Protein AF-A0A7J8LXU2-F1 (afdb_monomer)

Sequence (57 aa):
MCSPFVADVWAILDGILILLNKSYKRIIIMTDNLEVAQILTNMDLEDSGITVLRRTL

InterPro domains:
  IPR002156 Ribonuclease H domain [PF13456] (3-43)

Organism: NCBI: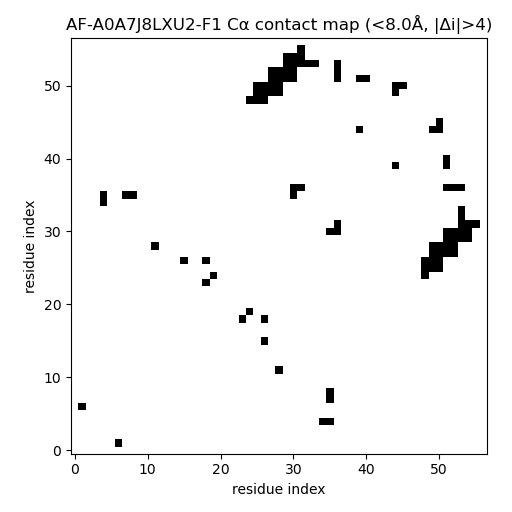txid34289

Nearest PDB structures (foldseek):
  4j29-assembly1_A-2  TM=4.482E-01  e=2.827E+00  synthetic construct
  5t2a-assembly1_e  TM=4.180E-01  e=3.506E+00  Leishmania donovani
  3obw-assembly1_A-2  TM=4.290E-01  e=5.022E+00  Saccharolobus solfataricus
  1vdm-assembly1_I  TM=3.635E-01  e=7.729E+00  Pyrococcus horikoshii

Radius of gyration: 11.39 Å; Cα contacts (8 Å, |Δi|>4): 50; chains: 1; bounding box: 24×27×29 Å

Secondary structure (DSSP, 8-state):
---HHHHHHHHHHHHHHHHHHTT-S-EEEEES-HHHHHHHHTTTGGGGTEEEEE---

Solvent-accessible surface area (backbone atoms only — not comparable to full-atom values): 3492 Å² total; per-residue (Å²): 135,82,51,72,67,59,51,54,49,50,54,50,53,53,52,49,53,56,40,51,75,68,66,54,73,64,46,81,46,76,40,71,52,63,71,54,46,52,54,54,63,71,61,68,37,58,88,69,40,38,46,79,44,73,56,83,131

pLDDT: mean 85.35, std 8.79, range [55.16, 94.19]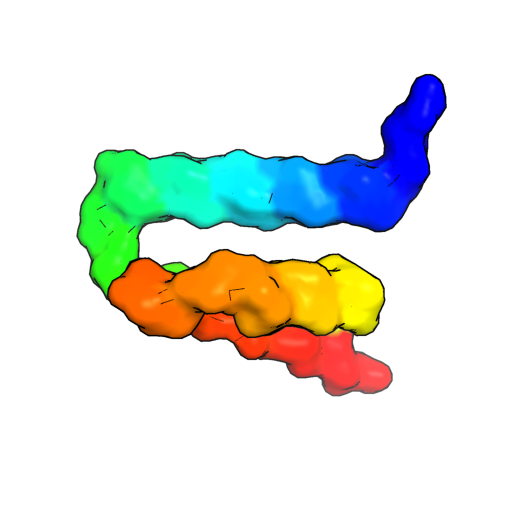

Foldseek 3Di:
DQDPLNVVLVVVVVVVVVCVVVVPQAAEAEDQDPVSLVVVVVPPCVVSNYHYDYDDD

Mean predicted aligned error: 4.91 Å

Structure (mmCIF, N/CA/C/O backbone):
data_AF-A0A7J8LXU2-F1
#
_entry.id   AF-A0A7J8LXU2-F1
#
loop_
_atom_site.group_PDB
_atom_site.id
_atom_site.type_symbol
_atom_site.label_atom_id
_atom_site.label_alt_id
_atom_site.label_comp_id
_atom_site.label_asym_id
_atom_site.label_entity_id
_atom_site.label_seq_id
_atom_site.pdbx_PDB_ins_code
_atom_site.Cartn_x
_atom_site.Cartn_y
_atom_site.Cartn_z
_atom_site.occupancy
_atom_site.B_iso_or_equiv
_atom_site.auth_seq_id
_atom_site.auth_comp_id
_atom_site.auth_asym_id
_atom_site.auth_atom_id
_atom_site.pdbx_PDB_model_num
ATOM 1 N N . MET A 1 1 ? 10.241 15.842 -15.386 1.00 59.62 1 MET A N 1
ATOM 2 C CA . MET A 1 1 ? 9.785 14.503 -15.817 1.00 59.62 1 MET A CA 1
ATOM 3 C C . MET A 1 1 ? 9.544 13.694 -14.556 1.00 59.62 1 MET A C 1
ATOM 5 O O . MET A 1 1 ? 10.462 13.608 -13.752 1.00 59.62 1 MET A O 1
ATOM 9 N N . CYS A 1 2 ? 8.325 13.206 -14.330 1.00 78.38 2 CYS A N 1
ATOM 10 C CA . CYS A 1 2 ? 8.042 12.297 -13.216 1.00 78.38 2 CYS A CA 1
A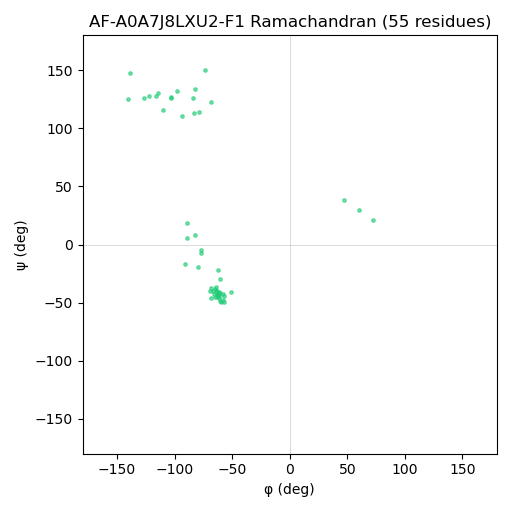TOM 11 C C . CYS A 1 2 ? 8.424 10.878 -13.655 1.00 78.38 2 CYS A C 1
ATOM 13 O O . CYS A 1 2 ? 8.101 10.505 -14.785 1.00 78.38 2 CYS A O 1
ATOM 15 N N . SER A 1 3 ? 9.136 10.114 -12.824 1.00 90.50 3 SER A N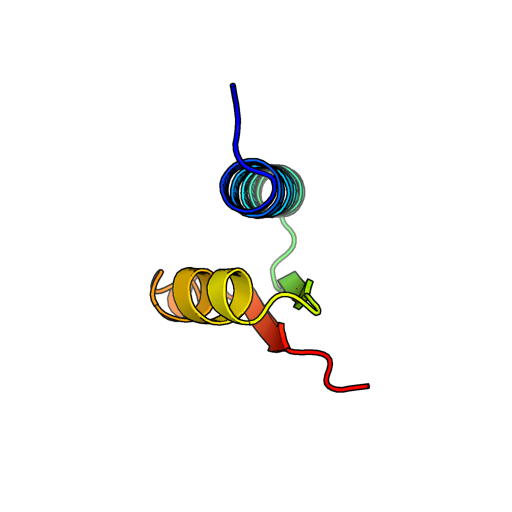 1
ATOM 16 C CA . SER A 1 3 ? 9.355 8.698 -13.126 1.00 90.50 3 SER A CA 1
ATOM 17 C C . SER A 1 3 ? 8.052 7.922 -12.892 1.00 90.50 3 SER A C 1
ATOM 19 O O . SER A 1 3 ? 7.274 8.312 -12.017 1.00 90.50 3 SER A O 1
ATOM 21 N N . PRO A 1 4 ? 7.804 6.825 -13.631 1.00 87.06 4 PRO A N 1
ATOM 22 C CA . PRO A 1 4 ? 6.638 5.969 -13.397 1.00 87.06 4 PRO A CA 1
ATOM 23 C C . PRO A 1 4 ? 6.512 5.552 -11.925 1.00 87.06 4 PRO A C 1
ATOM 25 O O . PRO A 1 4 ? 5.444 5.655 -11.338 1.00 87.06 4 PRO A O 1
ATOM 28 N N . PHE A 1 5 ? 7.644 5.233 -11.293 1.00 89.00 5 PHE A N 1
ATOM 29 C CA . PHE A 1 5 ? 7.727 4.924 -9.869 1.00 89.00 5 PHE A CA 1
ATOM 30 C C . PHE A 1 5 ? 7.191 6.054 -8.966 1.00 89.00 5 PHE A C 1
ATOM 32 O O . PHE A 1 5 ? 6.362 5.812 -8.092 1.00 89.00 5 PHE A O 1
ATOM 39 N N . VAL A 1 6 ? 7.631 7.301 -9.177 1.00 89.56 6 VAL A N 1
ATOM 40 C CA . VAL A 1 6 ? 7.177 8.439 -8.359 1.00 89.56 6 VAL A CA 1
ATOM 41 C C . VAL A 1 6 ? 5.683 8.691 -8.574 1.00 89.56 6 VAL A C 1
ATOM 43 O O . VAL A 1 6 ? 4.973 8.981 -7.613 1.00 89.56 6 VAL A O 1
ATOM 46 N N . ALA A 1 7 ? 5.190 8.542 -9.806 1.00 91.69 7 ALA A N 1
ATOM 47 C CA . ALA A 1 7 ? 3.768 8.682 -10.106 1.00 91.69 7 ALA A CA 1
ATOM 48 C C . ALA A 1 7 ? 2.914 7.635 -9.367 1.00 91.69 7 ALA A C 1
ATOM 50 O O . ALA A 1 7 ? 1.898 8.002 -8.778 1.00 91.69 7 ALA A O 1
ATOM 51 N N . ASP A 1 8 ? 3.355 6.374 -9.331 1.00 91.38 8 ASP A N 1
ATOM 52 C CA . ASP A 1 8 ? 2.649 5.287 -8.641 1.00 91.38 8 ASP A CA 1
ATOM 53 C C . ASP A 1 8 ? 2.549 5.532 -7.130 1.00 91.38 8 ASP A C 1
ATOM 55 O O . ASP A 1 8 ? 1.475 5.391 -6.541 1.00 91.38 8 ASP A O 1
ATOM 59 N N . VAL A 1 9 ? 3.653 5.945 -6.494 1.00 91.00 9 VAL A N 1
ATOM 60 C CA . VAL A 1 9 ? 3.664 6.254 -5.054 1.00 91.00 9 VAL A CA 1
ATOM 61 C C . VAL A 1 9 ? 2.691 7.389 -4.740 1.00 91.00 9 VAL A C 1
ATOM 63 O O . VAL A 1 9 ? 1.867 7.257 -3.834 1.00 91.00 9 VAL A O 1
ATOM 66 N N . TRP A 1 10 ? 2.742 8.488 -5.500 1.00 92.25 10 TRP A N 1
ATOM 67 C CA . TRP A 1 10 ? 1.847 9.626 -5.277 1.00 92.25 10 TRP A CA 1
ATOM 68 C C . TRP A 1 10 ? 0.378 9.273 -5.497 1.00 92.25 10 TRP A C 1
ATOM 70 O O . TRP A 1 10 ? -0.460 9.691 -4.702 1.00 92.25 10 TRP A O 1
ATOM 80 N N . ALA A 1 11 ? 0.062 8.480 -6.522 1.00 92.81 11 ALA A N 1
ATOM 81 C CA . ALA A 1 11 ? -1.306 8.043 -6.781 1.00 92.81 11 ALA A CA 1
ATOM 82 C C . ALA A 1 11 ? -1.878 7.220 -5.615 1.00 92.81 11 ALA A C 1
ATOM 84 O O . ALA A 1 11 ? -3.031 7.410 -5.224 1.00 92.81 11 ALA A O 1
ATOM 85 N N . ILE A 1 12 ? -1.071 6.335 -5.022 1.00 93.19 12 ILE A N 1
ATOM 86 C CA . ILE A 1 12 ? -1.496 5.541 -3.864 1.00 93.19 12 ILE A CA 1
ATOM 87 C C . ILE A 1 12 ? -1.679 6.425 -2.628 1.00 93.19 12 ILE A C 1
ATOM 89 O O . ILE A 1 12 ? -2.700 6.304 -1.952 1.00 93.19 12 ILE A O 1
ATOM 93 N N . LEU A 1 13 ? -0.732 7.323 -2.338 1.00 91.25 13 LEU A N 1
ATOM 94 C CA . LEU A 1 13 ? -0.821 8.233 -1.190 1.00 91.25 13 LEU A CA 1
ATOM 95 C C . LEU A 1 13 ? -2.051 9.147 -1.270 1.00 91.25 13 LEU A C 1
ATOM 97 O O . LEU A 1 13 ? -2.743 9.331 -0.269 1.00 91.25 13 LEU A O 1
ATOM 101 N N . ASP A 1 14 ? -2.362 9.669 -2.457 1.00 94.19 14 ASP A N 1
ATOM 102 C CA . ASP A 1 14 ? -3.573 10.462 -2.682 1.00 94.19 14 ASP A CA 1
ATOM 103 C C . ASP A 1 14 ? -4.842 9.626 -2.436 1.00 94.19 14 ASP A C 1
ATOM 105 O O . ASP A 1 14 ? -5.748 10.037 -1.706 1.00 94.19 14 ASP A O 1
ATOM 109 N N . GLY A 1 15 ? -4.863 8.385 -2.934 1.00 93.00 15 GLY A N 1
ATOM 110 C CA . GLY A 1 15 ? -5.934 7.429 -2.655 1.00 93.00 15 GLY A CA 1
ATOM 111 C C . GLY A 1 15 ? -6.132 7.164 -1.157 1.00 93.00 15 GLY A C 1
ATOM 112 O O . GLY A 1 15 ? -7.268 7.178 -0.675 1.00 93.00 15 GLY A O 1
ATOM 113 N N . ILE A 1 16 ? -5.045 6.978 -0.401 1.00 91.00 16 ILE A N 1
ATOM 114 C CA . ILE A 1 16 ? -5.088 6.824 1.062 1.00 91.00 16 ILE A CA 1
ATOM 115 C C . ILE A 1 16 ? -5.712 8.059 1.709 1.00 91.00 16 ILE A C 1
ATOM 117 O O . ILE A 1 16 ? -6.632 7.919 2.513 1.00 91.00 16 ILE A O 1
ATOM 121 N N . LEU A 1 17 ? -5.251 9.261 1.352 1.00 91.06 17 LEU A N 1
ATOM 122 C CA . LEU A 1 17 ? -5.738 10.512 1.932 1.00 91.06 17 LEU A CA 1
ATOM 123 C C . LEU A 1 17 ? -7.252 10.674 1.731 1.00 91.06 17 LEU A C 1
ATOM 125 O O . LEU A 1 17 ? -7.976 11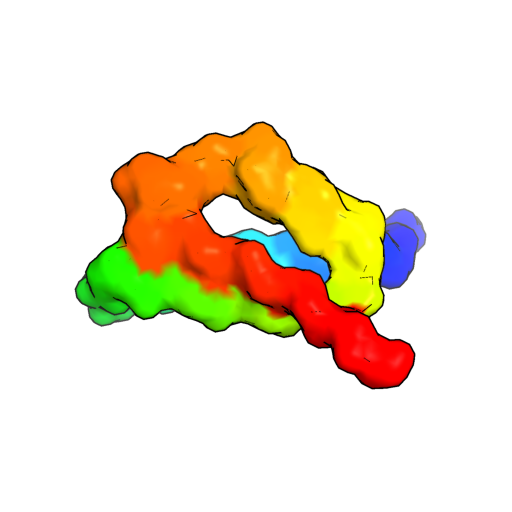.038 2.659 1.00 91.06 17 LEU A O 1
ATOM 129 N N . ILE A 1 18 ? -7.754 10.350 0.538 1.00 93.94 18 ILE A N 1
ATOM 130 C CA . ILE A 1 18 ? -9.189 10.384 0.230 1.00 93.94 18 ILE A CA 1
ATOM 131 C C . ILE A 1 18 ? -9.966 9.386 1.099 1.00 93.94 18 ILE A C 1
ATOM 133 O O . ILE A 1 18 ? -11.048 9.710 1.598 1.00 93.94 18 ILE A O 1
ATOM 137 N N . LEU A 1 19 ? -9.443 8.173 1.287 1.00 92.06 19 LEU A N 1
ATOM 138 C CA . LEU A 1 19 ? -10.089 7.147 2.108 1.00 92.06 19 LEU A CA 1
ATOM 139 C C . LEU A 1 19 ? -10.074 7.513 3.600 1.00 92.06 19 LEU A C 1
ATOM 141 O O . LEU A 1 19 ? -11.093 7.358 4.276 1.00 92.06 19 LEU A O 1
ATOM 145 N N . LEU A 1 20 ? -8.978 8.076 4.105 1.00 88.44 20 LEU A N 1
ATOM 146 C CA . LEU A 1 20 ? -8.907 8.587 5.475 1.00 88.44 20 LEU A CA 1
ATOM 147 C C . LEU A 1 20 ? -9.901 9.733 5.699 1.00 88.44 20 LEU A C 1
ATOM 149 O O . LEU A 1 20 ? -10.641 9.715 6.681 1.00 88.44 20 LEU A O 1
ATOM 153 N N . ASN A 1 21 ? -10.015 10.669 4.751 1.00 92.31 21 ASN A N 1
ATOM 154 C CA . ASN A 1 21 ? -11.008 11.750 4.811 1.00 92.31 21 ASN A CA 1
ATOM 155 C C . ASN A 1 21 ? -12.453 11.232 4.834 1.00 92.31 21 ASN A C 1
ATOM 157 O O . ASN A 1 21 ? -13.334 11.842 5.436 1.00 92.31 21 ASN A O 1
ATOM 161 N N . LYS A 1 22 ? -12.709 10.072 4.223 1.00 93.62 22 LYS A N 1
ATOM 162 C CA . LYS A 1 22 ? -14.005 9.381 4.284 1.00 93.62 22 LYS A CA 1
ATOM 163 C C . LYS A 1 22 ? -14.194 8.539 5.553 1.00 93.62 22 LYS A C 1
ATOM 165 O O . LYS A 1 22 ? -15.188 7.825 5.658 1.00 93.62 22 LYS A O 1
ATOM 170 N N . SER A 1 23 ? -13.285 8.637 6.526 1.00 90.19 23 SER A N 1
ATOM 171 C CA . SER A 1 23 ? -13.318 7.910 7.803 1.00 90.19 23 SER A CA 1
ATOM 172 C C . SER A 1 23 ? -13.289 6.381 7.6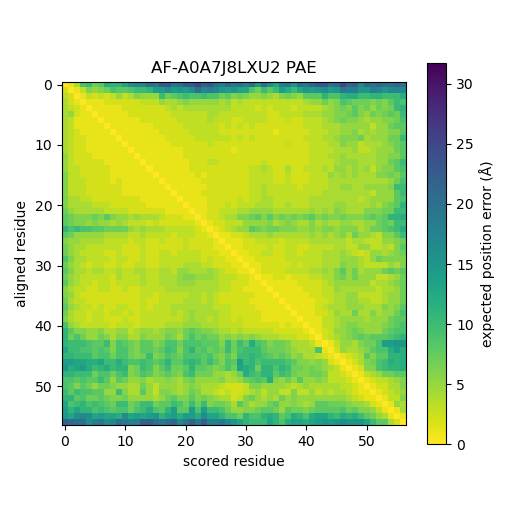59 1.00 90.19 23 SER A C 1
ATOM 174 O O . SER A 1 23 ? -13.820 5.658 8.509 1.00 90.19 23 SER A O 1
ATOM 176 N N . TYR A 1 24 ? -12.664 5.858 6.596 1.00 89.81 24 TYR A N 1
ATOM 177 C CA . TYR A 1 24 ? -12.418 4.420 6.490 1.00 89.81 24 TYR A CA 1
ATOM 178 C C . TYR A 1 24 ? -11.391 3.990 7.540 1.00 89.81 24 TYR A C 1
ATOM 180 O O . TYR A 1 24 ? -10.269 4.479 7.567 1.00 89.81 24 TYR A O 1
ATOM 188 N N . LYS A 1 25 ? -11.781 3.043 8.399 1.00 84.50 25 LYS A N 1
ATOM 189 C CA . LYS A 1 25 ? -10.941 2.548 9.505 1.00 84.50 25 LYS A CA 1
ATOM 190 C C . LYS A 1 25 ? -9.883 1.530 9.085 1.00 84.50 25 LYS A C 1
ATOM 192 O O . LYS A 1 25 ? -8.975 1.247 9.855 1.00 84.50 25 LYS A O 1
ATOM 197 N N . ARG A 1 26 ? -10.060 0.904 7.921 1.00 87.50 26 ARG A N 1
ATOM 198 C CA . ARG A 1 26 ? -9.144 -0.103 7.386 1.00 87.50 26 ARG A CA 1
ATOM 199 C C . ARG A 1 26 ? -9.015 0.094 5.890 1.00 87.50 26 ARG A C 1
ATOM 201 O O . ARG A 1 26 ? -10.026 0.092 5.189 1.00 87.50 26 ARG A O 1
ATOM 208 N N . ILE A 1 27 ? -7.785 0.239 5.420 1.00 88.94 27 ILE A N 1
ATOM 209 C CA . ILE A 1 27 ? -7.471 0.428 4.004 1.00 88.94 27 ILE A CA 1
ATOM 210 C C . ILE A 1 27 ? -6.536 -0.702 3.592 1.00 88.94 27 ILE A C 1
ATOM 212 O O . ILE A 1 27 ? -5.530 -0.945 4.250 1.00 88.94 27 ILE A O 1
ATOM 216 N N . ILE A 1 28 ? -6.881 -1.406 2.516 1.00 89.62 28 ILE A N 1
ATOM 217 C CA . ILE A 1 28 ? -6.027 -2.444 1.937 1.00 89.62 28 ILE A CA 1
ATOM 218 C C . ILE A 1 28 ? -5.516 -1.909 0.608 1.00 89.62 28 ILE A C 1
ATOM 220 O O . ILE A 1 28 ? -6.300 -1.652 -0.305 1.00 89.62 28 ILE A O 1
ATOM 224 N N . ILE A 1 29 ? -4.206 -1.728 0.515 1.00 89.50 29 ILE A N 1
ATOM 225 C CA . ILE A 1 29 ? -3.529 -1.266 -0.691 1.00 89.50 29 ILE A CA 1
ATOM 226 C C . ILE A 1 29 ? -2.981 -2.487 -1.399 1.00 89.50 29 ILE A C 1
ATOM 228 O O . ILE A 1 29 ? -2.323 -3.318 -0.776 1.00 89.50 29 ILE A O 1
ATOM 232 N N . MET A 1 30 ? -3.219 -2.581 -2.702 1.00 90.19 30 MET A N 1
ATOM 233 C CA . MET A 1 30 ? -2.668 -3.656 -3.506 1.00 90.19 30 MET A CA 1
ATOM 234 C C . MET A 1 30 ? -1.913 -3.102 -4.702 1.00 90.19 30 MET A C 1
ATOM 236 O O . MET A 1 30 ? -2.465 -2.322 -5.472 1.00 90.19 30 MET A O 1
ATOM 240 N N . THR A 1 31 ? -0.657 -3.515 -4.844 1.00 88.88 31 THR A N 1
ATOM 241 C CA . THR A 1 31 ? 0.230 -3.086 -5.931 1.00 88.88 31 THR A CA 1
ATOM 242 C C . THR A 1 31 ? 1.035 -4.273 -6.459 1.00 88.88 31 THR A C 1
ATOM 244 O O . THR A 1 31 ? 1.338 -5.217 -5.721 1.00 88.88 31 THR A O 1
ATOM 247 N N . ASP A 1 32 ? 1.334 -4.261 -7.753 1.00 89.19 32 ASP A N 1
ATOM 248 C CA . ASP A 1 32 ? 2.231 -5.204 -8.429 1.00 89.19 32 ASP A CA 1
ATOM 249 C C . ASP A 1 32 ? 3.686 -4.699 -8.462 1.00 89.19 32 ASP A C 1
ATOM 251 O O . ASP A 1 32 ? 4.620 -5.490 -8.624 1.00 89.19 32 ASP A O 1
ATOM 255 N N . ASN A 1 33 ? 3.896 -3.403 -8.220 1.00 89.19 33 ASN A N 1
ATOM 256 C CA . ASN A 1 33 ? 5.209 -2.779 -8.170 1.00 89.19 33 ASN A CA 1
ATOM 257 C C . ASN A 1 33 ? 5.907 -3.059 -6.822 1.00 89.19 33 ASN A C 1
ATOM 259 O O . ASN A 1 33 ? 5.477 -2.604 -5.759 1.00 89.19 33 ASN A O 1
ATOM 263 N N . LEU A 1 34 ? 7.009 -3.820 -6.873 1.00 89.56 34 LEU A N 1
ATOM 264 C CA . LEU A 1 34 ? 7.780 -4.233 -5.694 1.00 89.56 34 LEU A CA 1
ATOM 265 C C . LEU A 1 34 ? 8.366 -3.048 -4.924 1.00 89.56 34 LEU A C 1
ATOM 267 O O . LEU A 1 34 ? 8.267 -3.015 -3.699 1.00 89.56 34 LEU A O 1
ATOM 271 N N . GLU A 1 35 ? 8.972 -2.096 -5.629 1.00 90.50 35 GLU A N 1
ATOM 272 C CA . GLU A 1 35 ? 9.628 -0.946 -5.000 1.00 90.50 35 GLU A CA 1
ATOM 273 C C . GLU A 1 35 ? 8.600 -0.090 -4.255 1.00 90.50 35 GLU A C 1
ATOM 275 O O . GLU A 1 35 ? 8.824 0.330 -3.120 1.00 90.50 35 GLU A O 1
ATOM 280 N N . VAL A 1 36 ? 7.421 0.087 -4.857 1.00 90.00 36 VAL A N 1
ATOM 281 C CA . VAL A 1 36 ? 6.293 0.801 -4.247 1.00 90.00 36 VAL A CA 1
ATOM 282 C C . VAL A 1 36 ? 5.776 0.058 -3.016 1.00 90.00 36 VAL A C 1
ATOM 284 O O . VAL A 1 36 ? 5.576 0.679 -1.974 1.00 90.00 36 VAL A O 1
ATOM 287 N N . ALA A 1 37 ? 5.604 -1.267 -3.096 1.00 89.81 37 ALA A N 1
ATOM 288 C CA . ALA A 1 37 ? 5.173 -2.072 -1.954 1.00 89.81 37 ALA A CA 1
ATOM 289 C C . ALA A 1 37 ? 6.137 -1.935 -0.766 1.00 89.81 37 ALA A C 1
ATOM 291 O O . ALA A 1 37 ? 5.694 -1.673 0.346 1.00 89.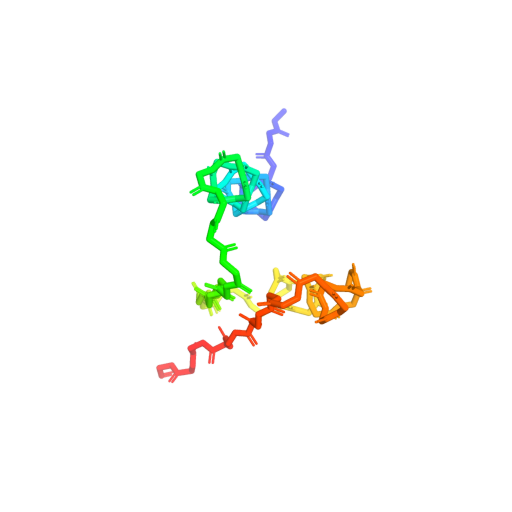81 37 ALA A O 1
ATOM 292 N N . GLN A 1 38 ? 7.447 -2.053 -1.003 1.00 89.12 38 GLN A N 1
ATOM 293 C CA . GLN A 1 38 ? 8.465 -1.938 0.048 1.00 89.12 38 GLN A CA 1
ATOM 294 C C . GLN A 1 38 ? 8.462 -0.562 0.710 1.00 89.12 38 GLN A C 1
ATOM 296 O O . GLN A 1 38 ? 8.517 -0.468 1.934 1.00 89.12 38 GLN A O 1
ATOM 301 N N . ILE A 1 39 ? 8.376 0.505 -0.084 1.00 89.56 39 ILE A N 1
ATOM 302 C CA . ILE A 1 39 ? 8.379 1.873 0.441 1.00 89.56 39 ILE A CA 1
ATOM 303 C C . ILE A 1 39 ? 7.136 2.145 1.281 1.00 89.56 39 ILE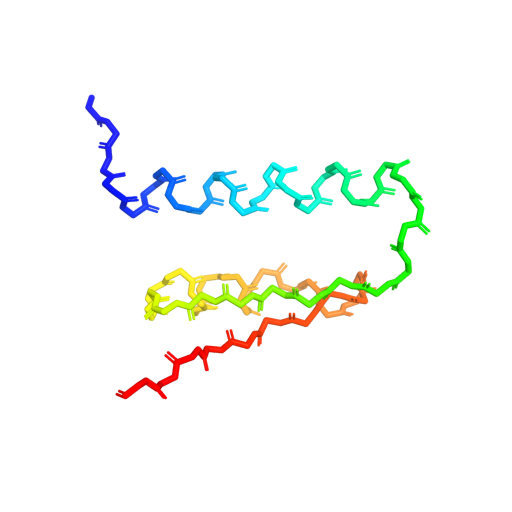 A C 1
ATOM 305 O O . ILE A 1 39 ? 7.261 2.719 2.358 1.00 89.56 39 ILE A O 1
ATOM 309 N N . LEU A 1 40 ? 5.961 1.695 0.835 1.00 87.38 40 LEU A N 1
ATOM 310 C CA . LEU A 1 40 ? 4.723 1.854 1.598 1.00 87.38 40 LE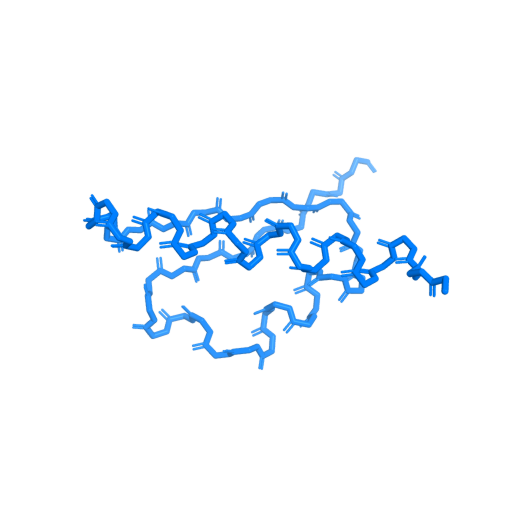U A CA 1
ATOM 311 C C . LEU A 1 40 ? 4.718 1.007 2.877 1.00 87.38 40 LEU A C 1
ATOM 313 O O . LEU A 1 40 ? 4.244 1.477 3.906 1.00 87.38 40 LEU A O 1
ATOM 317 N N . THR A 1 41 ? 5.269 -0.210 2.843 1.00 86.12 41 THR A N 1
ATOM 318 C CA . THR A 1 41 ? 5.426 -1.046 4.045 1.00 86.12 41 THR A CA 1
ATOM 319 C C . THR A 1 41 ? 6.373 -0.408 5.064 1.00 86.12 41 THR A C 1
ATOM 321 O O . THR A 1 41 ? 6.104 -0.475 6.256 1.00 86.12 41 THR A O 1
ATOM 324 N N . ASN A 1 42 ? 7.437 0.263 4.615 1.00 85.62 42 ASN A N 1
ATOM 325 C CA . ASN A 1 42 ? 8.392 0.948 5.494 1.00 85.62 42 ASN A CA 1
ATOM 326 C C . ASN A 1 42 ? 7.884 2.296 6.042 1.00 85.62 42 ASN A C 1
ATOM 328 O O . ASN A 1 42 ? 8.590 2.940 6.811 1.00 85.62 42 ASN A O 1
ATOM 332 N N . MET A 1 43 ? 6.708 2.764 5.618 1.00 82.12 43 MET A N 1
ATOM 333 C CA . MET A 1 43 ? 6.187 4.095 5.950 1.00 82.12 43 MET A CA 1
ATOM 334 C C . MET A 1 43 ? 5.356 4.105 7.257 1.00 82.12 43 MET A C 1
ATOM 336 O O . MET A 1 43 ? 4.579 5.030 7.470 1.00 82.12 43 MET A O 1
ATOM 340 N N . ASP A 1 44 ? 5.497 3.082 8.114 1.00 72.81 44 ASP A N 1
ATOM 341 C CA . ASP A 1 44 ? 4.784 2.897 9.398 1.00 72.81 44 ASP A CA 1
ATOM 342 C C . ASP A 1 44 ? 3.259 3.131 9.314 1.00 72.81 44 ASP A C 1
ATOM 344 O O . ASP A 1 44 ? 2.610 3.671 10.209 1.00 72.81 44 ASP A O 1
ATOM 348 N N . LEU A 1 45 ? 2.645 2.697 8.209 1.00 75.56 45 LEU A N 1
ATOM 349 C CA . LEU A 1 45 ? 1.207 2.867 7.965 1.00 75.56 45 LEU A CA 1
ATOM 350 C C . LEU A 1 45 ? 0.332 1.873 8.758 1.00 75.56 45 LEU A C 1
ATOM 352 O O . LEU A 1 45 ? -0.897 1.996 8.764 1.00 75.56 45 LEU A O 1
ATOM 356 N N . GLU A 1 46 ? 0.947 0.901 9.435 1.00 68.12 46 GLU A N 1
ATOM 357 C CA . GLU A 1 46 ? 0.256 -0.154 10.184 1.00 68.12 46 GLU A CA 1
ATOM 358 C C . GLU A 1 46 ? -0.509 0.410 11.393 1.00 68.12 46 GLU A C 1
ATOM 360 O O . GLU A 1 46 ? -1.678 0.069 11.591 1.00 68.12 46 GLU A O 1
ATOM 365 N N . ASP A 1 47 ? 0.075 1.384 12.103 1.00 67.69 47 ASP A N 1
ATOM 366 C CA . ASP A 1 47 ? -0.576 2.111 13.206 1.00 67.69 47 ASP A CA 1
ATOM 367 C C . ASP A 1 47 ? -1.813 2.901 12.744 1.00 67.69 47 ASP A C 1
ATOM 369 O O . ASP A 1 47 ? -2.722 3.188 13.527 1.00 67.69 47 ASP A O 1
ATOM 373 N N . SER A 1 48 ? -1.889 3.211 11.447 1.00 70.75 48 SER A N 1
ATOM 374 C CA . SER A 1 48 ? -3.031 3.888 10.823 1.00 70.75 48 SER A CA 1
ATOM 375 C C . SER A 1 48 ? -4.107 2.919 10.309 1.00 70.75 48 SER A C 1
ATOM 377 O O . SER A 1 48 ? -5.067 3.350 9.669 1.00 70.75 48 SER A O 1
ATOM 379 N N . GLY A 1 49 ? -3.976 1.610 10.564 1.00 75.88 49 GLY A N 1
ATOM 380 C CA . GLY A 1 49 ? -4.929 0.592 10.107 1.00 75.88 49 GLY A CA 1
ATOM 381 C C . GLY A 1 49 ? -4.864 0.318 8.601 1.00 75.88 49 GLY A C 1
ATOM 382 O O . GLY A 1 49 ? -5.834 -0.171 8.008 1.00 75.88 49 GLY A O 1
ATOM 383 N N . ILE A 1 50 ? -3.739 0.654 7.967 1.00 82.81 50 ILE A N 1
ATOM 384 C CA . ILE A 1 50 ? -3.513 0.481 6.535 1.00 82.81 50 ILE A CA 1
ATOM 385 C C . ILE A 1 50 ? -2.620 -0.743 6.328 1.00 82.81 50 ILE A C 1
ATOM 387 O O . ILE A 1 50 ? -1.540 -0.848 6.898 1.00 82.81 50 ILE A O 1
ATOM 391 N N . THR A 1 51 ? -3.062 -1.671 5.484 1.00 85.62 51 THR A N 1
ATOM 392 C CA . THR A 1 51 ? -2.315 -2.887 5.145 1.00 85.62 51 THR A CA 1
ATOM 393 C C . THR A 1 51 ? -1.927 -2.863 3.674 1.00 85.62 51 THR A C 1
ATOM 395 O O . THR A 1 51 ? -2.774 -2.652 2.807 1.00 85.62 51 THR A O 1
ATOM 398 N N . VAL A 1 52 ? -0.653 -3.117 3.381 1.00 81.19 52 VAL A N 1
ATOM 399 C CA . VAL A 1 52 ? -0.127 -3.182 2.012 1.00 81.19 52 VAL A CA 1
ATOM 400 C C . VAL A 1 52 ? 0.069 -4.642 1.616 1.00 81.19 52 VAL A C 1
ATOM 402 O O . VAL A 1 52 ? 0.742 -5.397 2.312 1.00 81.19 52 VAL A O 1
ATOM 405 N N . LEU A 1 53 ? -0.511 -5.042 0.487 1.00 83.44 53 LEU A N 1
ATOM 406 C CA . LEU A 1 53 ? -0.369 -6.371 -0.098 1.00 83.44 53 LEU A CA 1
ATOM 407 C C . LEU A 1 53 ? 0.321 -6.264 -1.458 1.00 83.44 53 LEU A C 1
ATOM 409 O O . LEU A 1 53 ? -0.121 -5.532 -2.346 1.00 83.44 53 LEU A O 1
ATOM 413 N N . ARG A 1 54 ? 1.386 -7.043 -1.652 1.00 79.06 54 ARG A N 1
ATOM 414 C CA . ARG A 1 54 ? 1.990 -7.218 -2.974 1.00 79.06 54 ARG A CA 1
ATOM 415 C C . ARG A 1 54 ? 1.243 -8.310 -3.732 1.00 79.06 54 ARG A C 1
ATOM 417 O O . ARG A 1 54 ? 1.151 -9.438 -3.252 1.00 79.06 54 ARG A O 1
ATOM 424 N N . ARG A 1 55 ? 0.767 -8.004 -4.941 1.00 75.62 55 ARG A N 1
ATOM 425 C CA . ARG A 1 55 ? 0.253 -9.025 -5.862 1.00 75.62 55 ARG A CA 1
ATOM 426 C C . ARG A 1 55 ? 1.433 -9.650 -6.609 1.00 75.62 55 ARG A C 1
ATOM 428 O O . ARG A 1 55 ? 2.080 -8.981 -7.406 1.00 75.62 55 ARG A O 1
ATOM 435 N N . THR A 1 56 ? 1.707 -10.927 -6.363 1.00 66.88 56 THR A N 1
ATOM 436 C CA . THR A 1 56 ? 2.564 -11.754 -7.226 1.00 66.88 56 THR A CA 1
ATOM 437 C C . THR A 1 56 ? 1.665 -12.490 -8.215 1.00 66.88 56 THR A C 1
ATOM 439 O O . THR A 1 56 ? 0.864 -13.324 -7.789 1.00 66.88 56 THR A O 1
ATOM 442 N N . LEU A 1 57 ? 1.739 -12.124 -9.496 1.00 55.16 57 LEU A N 1
ATOM 443 C CA . LEU A 1 57 ? 1.184 -12.911 -10.603 1.00 55.16 57 LEU A CA 1
ATOM 444 C C . LEU A 1 57 ? 2.238 -13.894 -11.110 1.00 55.16 57 LEU A C 1
ATOM 446 O O . LEU A 1 57 ? 3.429 -13.507 -11.104 1.00 55.16 57 LEU A O 1
#